Protein AF-A0A8T2SJ10-F1 (afdb_monomer_lite)

Sequence (141 aa):
MAGVWVFRNGVFSLVRNPKREAAEQQQAMGMSVGSQCCSGRVAAGVMTPEWSPPKKMLVYRATNEVISSYEALESKLFELGWERCPSRDPLLRQYYRRENGPYLLTLPVVEFHCLKPIHLYDIVVQSRTAFEVRDVLHTNK

InterPro domains:
  IPR039274 Flowering-promoting factor 1 [PTHR33433] (1-136)

pLDDT: mean 74.84, std 21.47, range [37.75, 97.94]

Structure (mmCIF, N/CA/C/O backbone):
data_AF-A0A8T2SJ10-F1
#
_entry.id   AF-A0A8T2SJ10-F1
#
loop_
_atom_site.group_PDB
_atom_site.id
_atom_site.type_symbol
_atom_site.label_atom_id
_atom_site.label_alt_id
_atom_site.label_comp_id
_atom_site.label_asym_id
_atom_site.label_entity_id
_atom_site.label_seq_id
_atom_site.pdbx_PDB_ins_code
_atom_site.Cartn_x
_atom_site.Cartn_y
_atom_site.Cartn_z
_atom_site.occupancy
_atom_site.B_iso_or_equiv
_atom_site.auth_seq_id
_atom_site.auth_comp_id
_atom_site.auth_asym_id
_atom_site.auth_atom_id
_atom_site.pdbx_PDB_model_num
ATOM 1 N N . MET A 1 1 ? -20.181 27.399 3.465 1.00 38.41 1 MET A N 1
ATOM 2 C CA . MET A 1 1 ? -20.901 26.484 4.374 1.00 38.41 1 MET A CA 1
ATOM 3 C C . MET A 1 1 ? -20.038 25.244 4.569 1.00 38.41 1 MET A C 1
ATOM 5 O O . MET A 1 1 ? -19.995 24.413 3.678 1.00 38.41 1 MET A O 1
ATOM 9 N N . ALA A 1 2 ? -19.271 25.160 5.656 1.00 43.31 2 ALA A N 1
ATOM 10 C CA . ALA A 1 2 ? -18.461 23.980 5.965 1.00 43.31 2 ALA A CA 1
ATOM 11 C C . ALA A 1 2 ? -18.583 23.693 7.468 1.00 43.31 2 ALA A C 1
ATOM 13 O O . ALA A 1 2 ? -18.128 24.485 8.290 1.00 43.31 2 ALA A O 1
ATOM 14 N N . GLY A 1 3 ? -19.260 22.602 7.813 1.00 48.25 3 GLY A N 1
ATOM 15 C CA . GLY A 1 3 ? -19.453 22.117 9.178 1.00 48.25 3 GLY A CA 1
ATOM 16 C C . GLY A 1 3 ? -19.453 20.592 9.167 1.00 48.25 3 GLY A C 1
ATOM 17 O O . GLY A 1 3 ? -19.811 19.987 8.156 1.00 48.25 3 GLY A O 1
ATOM 18 N N . VAL A 1 4 ? -19.001 19.980 10.259 1.00 53.94 4 VAL A N 1
ATOM 19 C CA . VAL A 1 4 ? -19.022 18.523 10.427 1.00 53.94 4 VAL A CA 1
ATOM 20 C C . VAL A 1 4 ? -20.289 18.176 11.196 1.00 53.94 4 VAL A C 1
ATOM 22 O O . VAL A 1 4 ? -20.521 18.703 12.283 1.00 53.94 4 VAL A O 1
ATOM 25 N N . TRP A 1 5 ? -21.124 17.317 10.619 1.00 60.28 5 TRP A N 1
ATOM 26 C CA . TRP A 1 5 ? -22.311 16.803 11.292 1.00 60.28 5 TRP A CA 1
ATOM 27 C C . TRP A 1 5 ? -21.894 15.760 12.326 1.00 60.28 5 TRP A C 1
ATOM 29 O O . TRP A 1 5 ? -21.204 14.797 11.990 1.00 60.28 5 TRP A O 1
ATOM 39 N N . VAL A 1 6 ? -22.295 15.957 13.582 1.00 57.44 6 VAL A N 1
ATOM 40 C CA . VAL A 1 6 ? -22.012 15.017 14.671 1.00 57.44 6 VAL A CA 1
ATOM 41 C C . VAL A 1 6 ? -23.320 14.394 15.133 1.00 57.44 6 VAL A C 1
ATOM 43 O O . VAL A 1 6 ? -24.296 15.095 15.391 1.00 57.44 6 VAL A O 1
ATOM 46 N N . PHE A 1 7 ? -23.320 13.070 15.251 1.00 51.56 7 PHE A N 1
ATOM 47 C CA . PHE A 1 7 ? -24.479 12.293 15.666 1.00 51.56 7 PHE A CA 1
ATOM 48 C C . PHE A 1 7 ? -24.303 11.855 17.118 1.00 51.56 7 PHE A C 1
ATOM 50 O O . PHE A 1 7 ? -23.389 11.095 17.437 1.00 51.56 7 PHE A O 1
ATOM 57 N N . ARG A 1 8 ? -25.183 12.325 18.008 1.00 51.66 8 ARG A N 1
ATOM 58 C CA . ARG A 1 8 ? -25.304 11.802 19.375 1.00 51.66 8 ARG A CA 1
ATOM 59 C C . ARG A 1 8 ? -26.770 11.536 19.685 1.00 51.66 8 ARG A C 1
ATOM 61 O O . ARG A 1 8 ? -27.559 12.470 19.777 1.00 51.66 8 ARG A O 1
ATOM 68 N N . ASN A 1 9 ? -27.115 10.260 19.851 1.00 50.66 9 ASN A N 1
ATOM 69 C CA . ASN A 1 9 ? -28.415 9.806 20.359 1.00 50.66 9 ASN A CA 1
ATOM 70 C C . ASN A 1 9 ? -29.633 10.403 19.622 1.00 50.66 9 ASN A C 1
ATOM 72 O O . ASN A 1 9 ? -30.614 10.786 20.248 1.00 50.66 9 ASN A O 1
ATOM 76 N N . GLY A 1 10 ? -29.560 10.509 18.291 1.00 53.19 10 GLY A N 1
ATOM 77 C CA . GLY A 1 10 ? -30.681 10.958 17.455 1.00 53.19 10 GLY A CA 1
ATOM 78 C C . GLY A 1 10 ? -30.884 12.474 17.356 1.00 53.19 10 GLY A C 1
ATOM 79 O O . GLY A 1 10 ? -31.768 12.903 16.620 1.00 53.19 10 GLY A O 1
ATOM 80 N N . VAL A 1 11 ? -30.067 13.297 18.024 1.00 43.72 11 VAL A N 1
ATOM 81 C CA . VAL A 1 11 ? -30.128 14.764 17.900 1.00 43.72 11 VAL A CA 1
ATOM 82 C C . VAL A 1 11 ? -29.075 15.259 16.909 1.00 43.72 11 VAL A C 1
ATOM 84 O O . VAL A 1 11 ? -27.895 14.918 17.013 1.00 43.72 11 VAL A O 1
ATOM 87 N N . PHE A 1 12 ? -29.505 16.090 15.958 1.00 51.38 12 PHE A N 1
ATOM 88 C CA . PHE A 1 12 ? -28.635 16.779 15.008 1.00 51.38 12 PHE A CA 1
ATOM 89 C C . PHE A 1 12 ? -28.187 18.131 15.576 1.00 51.38 12 PHE A C 1
ATOM 91 O O . PHE A 1 12 ? -29.019 18.997 15.840 1.00 51.38 12 PHE A O 1
ATOM 98 N N . SER A 1 13 ? -26.877 18.349 15.709 1.00 57.88 13 SER A N 1
ATOM 99 C CA . SER A 1 13 ? -26.322 19.684 15.952 1.00 57.88 13 SER A CA 1
ATOM 100 C C . SER A 1 13 ? -25.251 20.023 14.917 1.00 57.88 13 SER A C 1
ATOM 102 O O . SER A 1 13 ? -24.331 19.249 14.643 1.00 57.88 13 SER A O 1
ATOM 104 N N . LEU A 1 14 ? -25.393 21.197 14.298 1.00 50.41 14 LEU A N 1
ATOM 105 C CA . LEU A 1 14 ? -24.399 21.729 13.376 1.00 50.41 14 LEU A CA 1
ATOM 106 C C . LEU A 1 14 ? -23.311 22.433 14.189 1.00 50.41 14 LEU A C 1
ATOM 108 O O . LEU A 1 14 ? -23.479 23.580 14.602 1.00 50.41 14 LEU A O 1
ATOM 112 N N . VAL A 1 15 ? -22.184 21.756 14.400 1.00 61.97 15 VAL A N 1
ATOM 113 C CA . VAL A 1 15 ? -21.004 22.375 15.011 1.00 61.97 15 VAL A CA 1
ATOM 114 C C . VAL A 1 15 ? -20.250 23.145 13.928 1.00 61.97 15 VAL A C 1
ATOM 116 O O . VAL A 1 15 ? -19.699 22.569 12.985 1.00 61.97 15 VAL A O 1
ATOM 119 N N . ARG A 1 16 ? -20.256 24.477 14.038 1.00 51.19 16 ARG A N 1
ATOM 120 C CA . ARG A 1 16 ? -19.476 25.355 13.157 1.00 51.19 16 ARG A CA 1
ATOM 121 C C . ARG A 1 16 ? -17.997 25.264 13.528 1.00 51.19 16 ARG A C 1
ATOM 123 O O . ARG A 1 16 ? -17.648 25.186 14.699 1.00 51.19 16 ARG A O 1
ATOM 130 N N . ASN A 1 17 ? -17.134 25.225 12.515 1.00 52.38 17 ASN A N 1
ATOM 131 C CA . ASN A 1 17 ? -15.701 25.008 12.688 1.00 52.38 17 ASN A CA 1
ATOM 132 C C . ASN A 1 17 ? -15.036 26.251 13.326 1.00 52.38 17 ASN A C 1
ATOM 134 O O . ASN A 1 17 ? -14.937 27.277 12.647 1.00 52.38 17 ASN A O 1
ATOM 138 N N . PRO A 1 18 ? -14.535 26.178 14.576 1.00 59.81 18 PRO A N 1
ATOM 139 C CA . PRO A 1 18 ? -14.010 27.343 15.300 1.00 59.81 18 PRO A CA 1
ATOM 140 C C . PRO A 1 18 ? -12.758 27.947 14.646 1.00 59.81 18 PRO A C 1
ATOM 142 O O . PRO A 1 18 ? -12.437 29.111 14.862 1.00 59.81 18 PRO A O 1
ATOM 145 N N . LYS A 1 19 ? -12.072 27.196 13.770 1.00 53.44 19 LYS A N 1
ATOM 146 C CA . LYS A 1 19 ? -10.919 27.695 13.003 1.00 53.44 19 LYS A CA 1
ATOM 147 C C . LYS A 1 19 ? -11.266 28.845 12.048 1.00 53.44 19 LYS A C 1
ATOM 149 O O . LYS A 1 19 ? -10.363 29.565 11.636 1.00 53.44 19 LYS A O 1
ATOM 154 N N . ARG A 1 20 ? -12.540 29.008 11.667 1.00 53.34 20 ARG A N 1
ATOM 155 C CA . ARG A 1 20 ? -12.956 30.017 10.680 1.00 53.34 20 ARG A CA 1
ATOM 156 C C . ARG A 1 20 ? -13.291 31.371 11.305 1.00 53.34 20 ARG A C 1
ATOM 158 O O . ARG A 1 20 ? -13.008 32.376 10.672 1.00 53.34 20 ARG A O 1
ATOM 165 N N . GLU A 1 21 ? -13.776 31.407 12.549 1.00 54.06 21 GLU A N 1
ATOM 166 C CA . GLU A 1 21 ? -14.023 32.672 13.265 1.00 54.06 21 GLU A CA 1
ATOM 167 C C . GLU A 1 21 ? -12.716 33.421 13.556 1.00 54.06 21 GLU A C 1
ATOM 169 O O . GLU A 1 21 ? -12.649 34.631 13.364 1.00 54.06 21 GLU A O 1
ATOM 174 N N . ALA A 1 22 ? -11.646 32.699 13.913 1.00 52.38 22 ALA A N 1
ATOM 175 C CA . ALA A 1 22 ? -10.323 33.298 14.089 1.00 52.38 22 ALA A CA 1
ATOM 176 C C . ALA A 1 22 ? -9.785 33.891 12.772 1.00 52.38 22 ALA A C 1
ATOM 178 O O . ALA A 1 22 ? -9.325 35.030 12.755 1.00 52.38 22 ALA A O 1
ATOM 179 N N . ALA A 1 23 ? -9.922 33.158 11.660 1.00 53.97 23 ALA A N 1
ATOM 180 C CA . ALA A 1 23 ? -9.470 33.604 10.342 1.00 53.97 23 ALA A CA 1
ATOM 181 C C . ALA A 1 23 ? -10.283 34.795 9.791 1.00 53.97 23 ALA A C 1
ATOM 183 O O . ALA A 1 23 ? -9.712 35.690 9.169 1.00 53.97 23 ALA A O 1
ATOM 184 N N . GLU A 1 24 ? -11.597 34.831 10.037 1.00 54.22 24 GLU A N 1
ATOM 185 C CA . GLU A 1 24 ? -12.478 35.935 9.628 1.00 54.22 24 GLU A CA 1
ATOM 186 C C . GLU A 1 24 ? -12.241 37.198 10.486 1.00 54.22 24 GLU A C 1
ATOM 188 O O . GLU A 1 24 ? -12.206 38.302 9.945 1.00 54.22 24 GLU A O 1
ATOM 193 N N . GLN A 1 25 ? -11.963 37.060 11.792 1.00 50.94 25 GLN A N 1
ATOM 194 C CA . GLN A 1 25 ? -11.572 38.191 12.652 1.00 50.94 25 GLN A CA 1
ATOM 195 C C . GLN A 1 25 ? -10.168 38.730 12.326 1.00 50.94 25 GLN A C 1
ATOM 197 O O . GLN A 1 25 ? -9.946 39.939 12.371 1.00 50.94 25 GLN A O 1
ATOM 202 N N . GLN A 1 26 ? -9.226 37.867 11.934 1.00 50.59 26 GLN A N 1
ATOM 203 C CA . GLN A 1 26 ? -7.871 38.275 11.531 1.00 50.59 26 GLN A CA 1
ATOM 204 C C . GLN A 1 26 ? -7.844 38.990 10.173 1.00 50.59 26 GLN A C 1
ATOM 206 O O . GLN A 1 26 ? -7.055 39.916 9.992 1.00 50.59 26 GLN A O 1
ATOM 211 N N . GLN A 1 27 ? -8.750 38.645 9.248 1.00 47.81 27 GLN A N 1
ATOM 212 C CA . GLN A 1 27 ? -8.961 39.420 8.018 1.00 47.81 27 GLN A CA 1
ATOM 213 C C . GLN A 1 27 ? -9.598 40.794 8.281 1.00 47.81 27 GLN A C 1
ATOM 215 O O . GLN A 1 27 ? -9.290 41.742 7.562 1.00 47.81 27 GLN A O 1
ATOM 220 N N . ALA A 1 28 ? -10.416 40.936 9.329 1.00 48.62 28 ALA A N 1
ATOM 221 C CA . ALA A 1 28 ? -11.013 42.218 9.714 1.00 48.62 28 ALA A CA 1
ATOM 222 C C . ALA A 1 28 ? -10.033 43.182 10.424 1.00 48.62 28 ALA A C 1
ATOM 224 O O . ALA A 1 28 ? -10.313 44.376 10.495 1.00 48.62 28 ALA A O 1
ATOM 225 N N . MET A 1 29 ? -8.884 42.697 10.921 1.00 48.00 29 MET A N 1
ATOM 226 C CA . MET A 1 29 ? -7.903 43.496 11.682 1.00 48.00 29 MET A CA 1
ATOM 227 C C . MET A 1 29 ? -6.583 43.799 10.952 1.00 48.00 29 MET A C 1
ATOM 229 O O . MET A 1 29 ? -5.680 44.379 11.549 1.00 48.00 29 MET A O 1
ATOM 233 N N . GLY A 1 30 ? -6.468 43.482 9.657 1.00 46.66 30 GLY A N 1
ATOM 234 C CA . GLY A 1 30 ? -5.445 44.074 8.784 1.00 46.66 30 GLY A CA 1
ATOM 235 C C . GLY A 1 30 ? -3.980 43.841 9.184 1.00 46.66 30 GLY A C 1
ATOM 236 O O . GLY A 1 30 ? -3.144 44.697 8.907 1.00 46.66 30 GLY A O 1
ATOM 237 N N . MET A 1 31 ? -3.638 42.712 9.814 1.00 42.25 31 MET A N 1
ATOM 238 C CA . MET A 1 31 ? -2.242 42.385 10.135 1.00 42.25 31 MET A CA 1
ATOM 239 C C . MET A 1 31 ? -1.717 41.254 9.252 1.00 42.25 31 MET A C 1
ATOM 241 O O . MET A 1 31 ? -2.093 40.093 9.399 1.00 42.25 31 MET A O 1
ATOM 245 N N . SER A 1 32 ? -0.810 41.599 8.337 1.00 47.94 32 SER A N 1
ATOM 246 C CA . SER A 1 32 ? 0.012 40.624 7.627 1.00 47.94 32 SER A CA 1
ATOM 247 C C . SER A 1 32 ? 1.056 40.045 8.578 1.00 47.94 32 SER A C 1
ATOM 249 O O . SER A 1 32 ? 1.931 40.783 9.030 1.00 47.94 32 SER A O 1
ATOM 251 N N . VAL A 1 33 ? 1.042 38.736 8.825 1.00 40.28 33 VAL A N 1
ATOM 252 C CA . VAL A 1 33 ? 2.254 38.045 9.281 1.00 40.28 33 VAL A CA 1
ATOM 253 C C . VAL A 1 33 ? 2.274 36.616 8.754 1.00 40.28 33 VAL A C 1
ATOM 255 O O . VAL A 1 33 ? 1.251 35.937 8.704 1.00 40.28 33 VAL A O 1
ATOM 258 N N . GLY A 1 34 ? 3.454 36.222 8.283 1.00 37.75 34 GLY A N 1
ATOM 259 C CA . GLY A 1 34 ? 3.708 35.023 7.506 1.00 37.75 34 GLY A CA 1
ATOM 260 C C . GLY A 1 34 ? 3.470 33.697 8.221 1.00 37.75 34 GLY A C 1
ATOM 261 O O . GLY A 1 34 ? 3.296 33.605 9.434 1.00 37.75 34 GLY A O 1
ATOM 262 N N . SER A 1 35 ? 3.504 32.660 7.386 1.00 54.34 35 SER A N 1
ATOM 263 C CA . SER A 1 35 ? 3.544 31.247 7.733 1.00 54.34 35 SER A CA 1
ATOM 264 C C . SER A 1 35 ? 4.388 30.960 8.970 1.00 54.34 35 SER A C 1
ATOM 266 O O . SER A 1 35 ? 5.616 31.007 8.908 1.00 54.34 35 SER A O 1
ATOM 268 N N . GLN A 1 36 ? 3.741 30.531 10.052 1.00 43.94 36 GLN A N 1
ATOM 269 C CA . GLN A 1 36 ? 4.416 29.724 11.055 1.00 43.94 36 GLN A CA 1
ATOM 270 C C . GLN A 1 36 ? 3.508 28.611 11.568 1.00 43.94 36 GLN A C 1
ATOM 272 O O . GLN A 1 36 ? 2.361 28.804 11.969 1.00 43.94 36 GLN A O 1
ATOM 277 N N . CYS A 1 37 ? 4.051 27.408 11.446 1.00 40.91 37 CYS A N 1
ATOM 278 C CA . CYS A 1 37 ? 3.383 26.134 11.574 1.00 40.91 37 CYS A CA 1
ATOM 279 C C . CYS A 1 37 ? 3.097 25.767 13.037 1.00 40.91 37 CYS A C 1
ATOM 281 O O . CYS A 1 37 ? 3.941 25.930 13.912 1.00 40.91 37 CYS A O 1
ATOM 283 N N . CYS A 1 38 ? 1.919 25.179 13.249 1.00 44.25 38 CYS A N 1
ATOM 284 C CA . CYS A 1 38 ? 1.659 24.049 14.145 1.00 44.25 38 CYS A CA 1
ATOM 285 C C . CYS A 1 38 ? 2.418 24.028 15.487 1.00 44.25 38 CYS A C 1
ATOM 287 O O . CYS A 1 38 ? 3.186 23.110 15.757 1.00 44.25 38 CYS A O 1
ATOM 289 N N . SER A 1 39 ? 2.159 24.984 16.372 1.00 44.81 39 SER A N 1
ATOM 290 C CA . SER A 1 39 ? 2.344 24.776 17.814 1.00 44.81 39 SER A C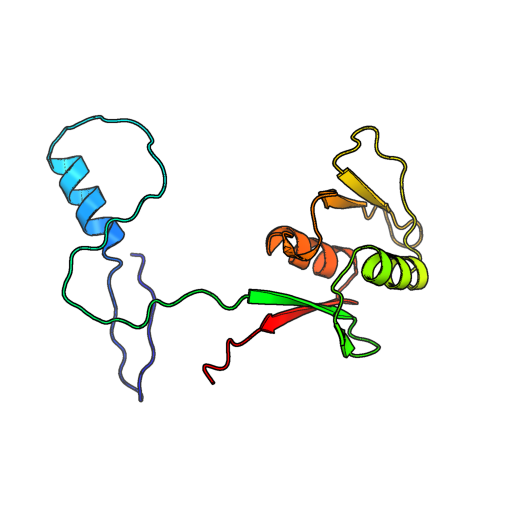A 1
ATOM 291 C C . SER A 1 39 ? 1.114 25.303 18.533 1.00 44.81 39 SER A C 1
ATOM 293 O O . SER A 1 39 ? 1.021 26.473 18.893 1.00 44.81 39 SER A O 1
ATOM 295 N N . GLY A 1 40 ? 0.110 24.433 18.655 1.00 41.78 40 GLY A N 1
ATOM 296 C CA . GLY A 1 40 ? -1.118 24.734 19.375 1.00 41.78 40 GLY A CA 1
ATOM 297 C C . GLY A 1 40 ? -0.832 24.852 20.866 1.00 41.78 40 GLY A C 1
ATOM 298 O O . GLY A 1 40 ? -0.654 23.847 21.546 1.00 41.78 40 GLY A O 1
ATOM 299 N N . ARG A 1 41 ? -0.807 26.082 21.380 1.00 41.50 41 ARG A N 1
ATOM 300 C CA . ARG A 1 41 ? -0.966 26.357 22.808 1.00 41.50 41 ARG A CA 1
ATOM 301 C C . ARG A 1 41 ? -2.474 26.387 23.076 1.00 41.50 41 ARG A C 1
ATOM 303 O O . ARG A 1 41 ? -3.159 27.306 22.639 1.00 41.50 41 ARG A O 1
ATOM 310 N N . VAL A 1 42 ? -3.002 25.336 23.700 1.00 48.78 42 VAL A N 1
ATOM 311 C CA . VAL A 1 42 ? -4.441 25.202 23.973 1.00 48.78 42 VAL A CA 1
ATOM 312 C C . VAL A 1 42 ? -4.788 26.071 25.181 1.00 48.78 42 VAL A C 1
ATOM 314 O O . VAL A 1 42 ? -4.212 25.899 26.254 1.00 48.78 42 VAL A O 1
ATOM 317 N N . ALA A 1 43 ? -5.701 27.027 25.002 1.00 38.03 43 ALA A N 1
ATOM 318 C CA . ALA A 1 43 ? -6.291 27.761 26.114 1.00 38.03 43 ALA A CA 1
ATOM 319 C C . ALA A 1 43 ? -7.094 26.787 26.989 1.00 38.03 43 ALA A C 1
ATOM 321 O O . ALA A 1 43 ? -7.901 26.001 26.492 1.00 38.03 43 ALA A O 1
ATOM 322 N N . ALA A 1 44 ? -6.816 26.825 28.290 1.00 43.22 44 ALA A N 1
ATOM 323 C CA . ALA A 1 44 ? -7.449 26.001 29.304 1.00 43.22 44 ALA A CA 1
ATOM 324 C C . ALA A 1 44 ? -8.975 26.189 29.314 1.00 43.22 44 ALA A C 1
ATOM 326 O O . ALA A 1 44 ? -9.456 27.319 29.255 1.00 43.22 44 ALA A O 1
ATOM 327 N N . GLY A 1 45 ? -9.719 25.087 29.468 1.00 40.41 45 GLY A N 1
ATOM 328 C CA . GLY A 1 45 ? -11.079 25.165 30.005 1.00 40.41 45 GLY A CA 1
ATOM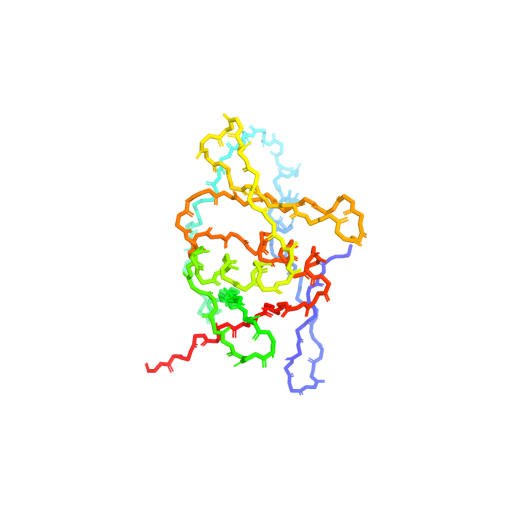 329 C C . GLY A 1 45 ? -12.201 24.426 29.283 1.00 40.41 45 GLY A C 1
ATOM 330 O O . GLY A 1 45 ? -13.340 24.775 29.536 1.00 40.41 45 GLY A O 1
ATOM 331 N N . VAL A 1 46 ? -11.960 23.416 28.439 1.00 46.03 46 VAL A N 1
ATOM 332 C CA . VAL A 1 46 ? -12.992 22.414 28.087 1.00 46.03 46 VAL A CA 1
ATOM 333 C C . VAL A 1 46 ? -12.294 21.080 27.812 1.00 46.03 46 VAL A C 1
ATOM 335 O O . VAL A 1 46 ? -11.568 20.959 26.829 1.00 46.03 46 VAL A O 1
ATOM 338 N N . MET A 1 47 ? -12.498 20.065 28.660 1.00 45.22 47 MET A N 1
ATOM 339 C CA . MET A 1 47 ? -12.077 18.688 28.362 1.00 45.22 47 MET A CA 1
ATOM 340 C C . MET A 1 47 ? -12.993 18.107 27.277 1.00 45.22 47 MET A C 1
ATOM 342 O O . MET A 1 47 ? -13.913 17.342 27.553 1.00 45.22 47 MET A O 1
ATOM 346 N N . THR A 1 48 ? -12.770 18.481 26.020 1.00 50.03 48 THR A N 1
ATOM 347 C CA . THR A 1 48 ? -13.162 17.603 24.918 1.00 50.03 48 THR A CA 1
ATOM 348 C C . THR A 1 48 ? -12.135 16.475 24.869 1.00 50.03 48 THR A C 1
ATOM 350 O O . THR A 1 48 ? -10.945 16.798 24.881 1.00 50.03 48 THR A O 1
ATOM 353 N N . PRO A 1 49 ? -12.525 15.185 24.810 1.00 54.69 49 PRO A N 1
ATOM 354 C CA . PRO A 1 49 ? -11.564 14.147 24.461 1.00 54.69 49 PRO A CA 1
ATOM 355 C C . PRO A 1 49 ? -10.936 14.563 23.133 1.00 54.69 49 PRO A C 1
ATOM 357 O O . PRO A 1 49 ? -11.648 14.786 22.151 1.00 54.69 49 PRO A O 1
ATOM 360 N N . GLU A 1 50 ? -9.625 14.786 23.150 1.00 61.16 50 GLU A N 1
ATOM 361 C CA . GLU A 1 50 ? -8.844 15.150 21.979 1.00 61.16 50 GLU A CA 1
ATOM 362 C C . GLU A 1 50 ? -9.062 14.054 20.934 1.00 61.16 50 GLU A C 1
ATOM 364 O O . GLU A 1 50 ? -8.555 12.940 21.059 1.00 61.16 50 GLU A O 1
ATOM 369 N N . TRP A 1 51 ? -9.907 14.330 19.940 1.00 55.88 51 TRP A N 1
ATOM 370 C CA . TRP A 1 51 ? -10.147 13.389 18.859 1.00 55.88 51 TRP A CA 1
ATOM 371 C C . TRP A 1 51 ? -8.875 13.307 18.021 1.00 55.88 51 TRP A C 1
ATOM 373 O O . TRP A 1 51 ? -8.638 14.133 17.137 1.00 55.88 51 TRP A O 1
ATOM 383 N N . SER A 1 52 ? -8.049 12.308 18.314 1.00 65.12 52 SER A N 1
ATOM 384 C CA . SER A 1 52 ? -6.974 11.892 17.430 1.00 65.12 52 SER A CA 1
ATOM 385 C C . SER A 1 52 ? -7.552 10.912 16.404 1.00 65.12 52 SER A C 1
ATOM 387 O O . SER A 1 52 ? -8.255 9.966 16.774 1.00 65.12 52 SER A O 1
ATOM 389 N N . PRO A 1 53 ? -7.327 11.132 15.095 1.00 69.12 53 PRO A N 1
ATOM 390 C CA . PRO A 1 53 ? -7.753 10.167 14.095 1.00 69.12 53 PRO A CA 1
ATOM 391 C C . PRO A 1 53 ? -7.079 8.815 14.382 1.00 69.12 53 PRO A C 1
ATOM 393 O O . PRO A 1 53 ? -5.889 8.789 14.713 1.00 69.12 53 PRO A O 1
ATOM 396 N N . PRO A 1 54 ? -7.810 7.694 14.262 1.00 80.38 54 PRO A N 1
ATOM 397 C CA . PRO A 1 54 ? -7.252 6.380 14.540 1.00 80.38 54 PRO A CA 1
ATOM 398 C C . PRO A 1 54 ? -6.057 6.101 13.626 1.00 80.38 54 PRO A C 1
ATOM 400 O O . PRO A 1 54 ? -6.037 6.487 12.449 1.00 80.38 54 PRO A O 1
ATOM 403 N N . LYS A 1 55 ? -5.050 5.419 14.177 1.00 87.31 55 LYS A N 1
ATOM 404 C CA . LYS A 1 55 ? -3.865 5.028 13.414 1.00 87.31 55 LYS A CA 1
ATOM 405 C C . LYS A 1 55 ? -4.283 4.027 12.341 1.00 87.31 55 LYS A C 1
ATOM 407 O O . LYS A 1 55 ? -5.059 3.117 12.607 1.00 87.31 55 LYS A O 1
ATOM 412 N N . LYS A 1 56 ? -3.771 4.196 11.127 1.00 91.50 56 LYS A N 1
ATOM 413 C CA . LYS A 1 56 ? -4.062 3.304 10.002 1.00 91.50 56 LYS A CA 1
ATOM 414 C C . LYS A 1 56 ? -3.046 2.162 9.960 1.00 91.50 56 LYS A C 1
ATOM 416 O O . LYS A 1 56 ? -1.865 2.383 10.223 1.00 91.50 56 LYS A O 1
ATOM 421 N N . MET A 1 57 ? -3.501 0.963 9.618 1.00 94.38 57 MET A N 1
ATOM 422 C CA . MET A 1 57 ? -2.666 -0.225 9.424 1.00 94.38 57 MET A CA 1
ATOM 423 C C . MET A 1 57 ? -2.986 -0.889 8.089 1.00 94.38 57 MET A C 1
ATOM 425 O O . MET A 1 57 ? -4.132 -0.859 7.647 1.00 94.38 57 MET A O 1
ATOM 429 N N . LEU A 1 58 ? -1.983 -1.495 7.461 1.00 97.06 58 LEU A N 1
ATOM 430 C CA . LEU A 1 58 ? -2.147 -2.240 6.218 1.00 97.06 58 LEU A CA 1
ATOM 431 C C . LEU A 1 58 ? -2.347 -3.724 6.531 1.00 97.06 58 LEU A C 1
ATOM 433 O O . LEU A 1 58 ? -1.619 -4.292 7.345 1.00 97.06 58 LEU A O 1
ATOM 437 N N . VAL A 1 59 ? -3.321 -4.351 5.882 1.00 97.69 59 VAL A N 1
ATOM 438 C CA . VAL A 1 59 ? -3.624 -5.776 6.034 1.00 97.69 59 VAL A CA 1
ATOM 439 C C . VAL A 1 59 ? -3.686 -6.424 4.659 1.00 97.69 59 VAL A C 1
ATOM 441 O O . VAL A 1 59 ? -4.239 -5.855 3.717 1.00 97.69 59 VAL A O 1
ATOM 444 N N . TYR A 1 60 ? -3.103 -7.611 4.530 1.00 97.94 60 TYR A N 1
ATOM 445 C CA . TYR A 1 60 ? -3.240 -8.431 3.336 1.00 97.94 60 TYR A CA 1
ATOM 446 C C . TYR A 1 60 ? -4.518 -9.265 3.425 1.00 97.94 60 TYR A C 1
ATOM 448 O O . TYR A 1 60 ? -4.686 -10.070 4.342 1.00 97.94 60 TYR A O 1
ATOM 456 N N . ARG A 1 61 ? -5.442 -9.078 2.477 1.00 97.06 61 ARG A N 1
ATOM 457 C CA . ARG A 1 61 ? -6.811 -9.604 2.605 1.00 97.06 61 ARG A CA 1
ATOM 458 C C . ARG A 1 61 ? -6.896 -11.123 2.521 1.00 97.06 61 ARG A C 1
ATOM 460 O O . ARG A 1 61 ? 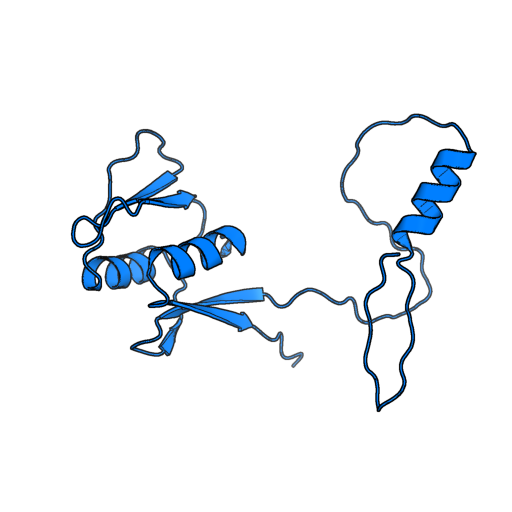-7.757 -11.703 3.171 1.00 97.06 61 ARG A O 1
ATOM 467 N N . ALA A 1 62 ? -6.035 -11.767 1.730 1.00 95.88 62 ALA A N 1
ATOM 468 C CA . ALA A 1 62 ? -6.123 -13.213 1.510 1.00 95.88 62 ALA A CA 1
ATOM 469 C C . ALA A 1 62 ? -5.812 -14.021 2.781 1.00 95.88 62 ALA A C 1
ATOM 471 O O . ALA A 1 62 ? -6.444 -15.045 3.022 1.00 95.88 62 ALA A O 1
ATOM 472 N N . THR A 1 63 ? -4.873 -13.548 3.609 1.00 96.19 63 THR A N 1
ATOM 473 C CA . THR A 1 63 ? -4.459 -14.221 4.855 1.00 96.19 63 THR A CA 1
ATOM 474 C C . THR A 1 63 ? -4.878 -13.478 6.126 1.00 96.19 63 THR A C 1
ATOM 476 O O . THR A 1 63 ? -4.641 -13.979 7.220 1.00 96.19 63 THR A O 1
ATOM 479 N N . ASN A 1 64 ? -5.500 -12.297 6.008 1.00 96.00 64 ASN A N 1
ATOM 480 C CA . ASN A 1 64 ? -5.751 -11.365 7.118 1.00 96.00 64 ASN A CA 1
ATOM 481 C C . ASN A 1 64 ? -4.481 -10.975 7.903 1.00 96.00 64 ASN A C 1
ATOM 483 O O . ASN A 1 64 ? -4.547 -10.620 9.081 1.00 96.00 64 ASN A O 1
ATOM 487 N N . GLU A 1 65 ? -3.318 -11.027 7.258 1.00 96.44 65 GLU A N 1
ATOM 488 C CA . GLU A 1 65 ? -2.036 -10.724 7.888 1.00 96.44 65 GLU A CA 1
ATOM 489 C C . GLU A 1 65 ? -1.797 -9.214 7.975 1.00 96.44 65 GLU A C 1
ATOM 491 O O . GLU A 1 65 ? -1.994 -8.476 7.007 1.00 96.44 65 GLU A O 1
ATOM 496 N N . VAL A 1 66 ? -1.342 -8.751 9.139 1.00 96.75 66 VAL A N 1
ATOM 497 C CA . VAL A 1 66 ? -0.973 -7.351 9.361 1.00 96.75 66 VAL A CA 1
ATOM 498 C C . VAL A 1 66 ? 0.415 -7.089 8.798 1.00 96.75 66 VAL A C 1
ATOM 500 O O . VAL A 1 66 ? 1.400 -7.646 9.277 1.00 96.75 66 VAL A O 1
ATOM 503 N N . ILE A 1 67 ? 0.506 -6.178 7.835 1.00 97.44 67 ILE A N 1
ATOM 504 C CA . ILE A 1 67 ? 1.779 -5.788 7.239 1.00 97.44 67 ILE A CA 1
ATOM 505 C C . ILE A 1 67 ? 2.387 -4.659 8.071 1.00 97.44 67 ILE A C 1
ATOM 507 O O . ILE A 1 67 ? 1.805 -3.580 8.199 1.00 97.44 67 ILE A O 1
ATOM 511 N N . 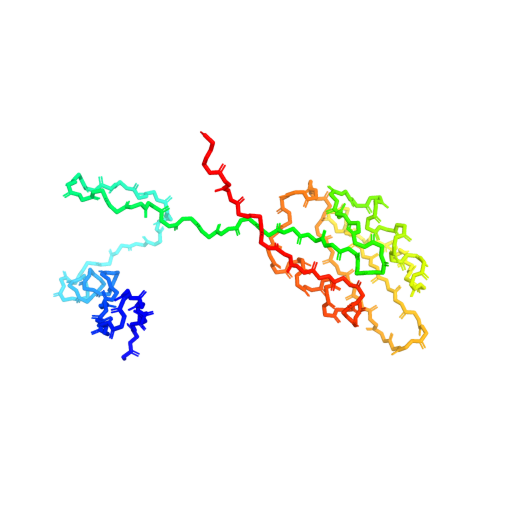SER A 1 68 ? 3.560 -4.918 8.649 1.00 95.12 68 SER A N 1
ATOM 512 C CA . SER A 1 68 ? 4.262 -4.002 9.561 1.00 95.12 68 SER A CA 1
ATOM 513 C C . SER A 1 68 ? 5.689 -3.649 9.121 1.00 95.12 68 SER A C 1
ATOM 515 O O . SER A 1 68 ? 6.323 -2.790 9.737 1.00 95.12 68 SER A O 1
ATOM 517 N N . SER A 1 69 ? 6.190 -4.267 8.047 1.00 96.44 69 SER A N 1
ATOM 518 C CA . SER A 1 69 ? 7.526 -4.042 7.489 1.00 96.44 69 SER A CA 1
ATOM 519 C C . SER A 1 69 ? 7.501 -4.078 5.959 1.00 96.44 69 SER A C 1
ATOM 521 O O . SER A 1 69 ? 6.586 -4.639 5.350 1.00 96.44 69 SER A O 1
ATOM 523 N N . TYR A 1 70 ? 8.530 -3.507 5.320 1.00 95.88 70 TYR A N 1
ATOM 524 C CA . TYR A 1 70 ? 8.651 -3.608 3.863 1.00 95.88 70 TYR A CA 1
ATOM 525 C C . TYR A 1 70 ? 8.925 -5.032 3.391 1.00 95.88 70 TYR A C 1
ATOM 527 O O . TYR A 1 70 ? 8.480 -5.374 2.309 1.00 95.88 70 TYR A O 1
ATOM 535 N N . GLU A 1 71 ? 9.626 -5.859 4.167 1.00 96.25 71 GLU A N 1
ATOM 536 C CA . GLU A 1 71 ? 9.894 -7.253 3.783 1.00 96.25 71 GLU A CA 1
ATOM 537 C C . GLU A 1 71 ? 8.595 -8.063 3.698 1.00 96.25 71 GLU A C 1
ATOM 539 O O . GLU A 1 71 ? 8.3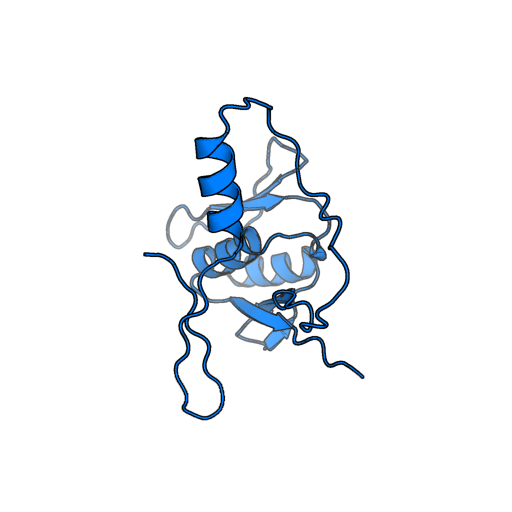66 -8.772 2.719 1.00 96.25 71 GLU A O 1
ATOM 544 N N . ALA A 1 72 ? 7.699 -7.886 4.677 1.00 97.12 72 ALA A N 1
ATOM 545 C CA . ALA A 1 72 ? 6.374 -8.500 4.655 1.00 97.12 72 ALA A CA 1
ATOM 546 C C . ALA A 1 72 ? 5.541 -7.988 3.468 1.00 97.12 72 ALA A C 1
ATOM 548 O O . ALA A 1 72 ? 4.920 -8.780 2.759 1.00 97.12 72 ALA A O 1
ATOM 549 N N . LEU A 1 73 ? 5.571 -6.674 3.206 1.00 97.12 73 LEU A N 1
ATOM 550 C CA . LEU A 1 73 ? 4.901 -6.085 2.044 1.00 97.12 73 LEU A CA 1
ATOM 551 C C . LEU A 1 73 ? 5.440 -6.665 0.728 1.00 97.12 73 LEU A C 1
ATOM 553 O O . LEU A 1 73 ? 4.660 -7.016 -0.150 1.00 97.12 73 LEU A O 1
ATOM 557 N N . GLU A 1 74 ? 6.760 -6.765 0.591 1.00 96.12 74 GLU A N 1
ATOM 558 C CA . GLU A 1 74 ? 7.440 -7.250 -0.611 1.00 96.12 74 GLU A CA 1
ATOM 559 C C . GLU A 1 74 ? 7.122 -8.694 -0.912 1.00 96.12 74 GLU A C 1
ATOM 561 O O . GLU A 1 74 ? 6.778 -8.997 -2.047 1.00 96.12 74 GLU A O 1
ATOM 566 N N . SER A 1 75 ? 7.161 -9.555 0.102 1.00 97.00 75 SER A N 1
ATOM 567 C CA . SER A 1 75 ? 6.768 -10.954 -0.042 1.00 97.00 75 SER A CA 1
ATOM 568 C C . SER A 1 75 ? 5.372 -11.066 -0.670 1.00 97.00 75 SER A C 1
ATOM 570 O O . SER A 1 75 ? 5.190 -11.730 -1.690 1.00 97.00 75 SER A O 1
ATOM 572 N N . LYS A 1 76 ? 4.402 -10.294 -0.155 1.00 96.88 76 LYS A N 1
ATOM 573 C CA . LYS A 1 76 ? 3.030 -10.269 -0.689 1.00 96.88 76 LYS A CA 1
ATOM 574 C C . LYS A 1 76 ? 2.915 -9.609 -2.056 1.00 96.88 76 LYS A C 1
ATOM 576 O O . LYS A 1 76 ? 2.145 -10.070 -2.891 1.00 96.88 76 LYS A O 1
ATOM 581 N N . LEU A 1 77 ? 3.674 -8.553 -2.327 1.00 95.44 77 LEU A N 1
ATOM 582 C CA . LEU A 1 77 ? 3.711 -7.942 -3.654 1.00 95.44 77 LEU A CA 1
ATOM 583 C C . LEU A 1 77 ? 4.300 -8.909 -4.697 1.00 95.44 77 LEU A C 1
ATOM 585 O O . LEU A 1 77 ? 3.751 -9.021 -5.791 1.00 95.44 77 LEU A O 1
ATOM 589 N N . PHE A 1 78 ? 5.353 -9.651 -4.362 1.00 95.00 78 PHE A N 1
ATOM 590 C CA . PHE A 1 78 ? 5.988 -10.614 -5.263 1.00 95.00 78 PHE A CA 1
ATOM 591 C C . PHE A 1 78 ? 5.076 -11.810 -5.555 1.00 95.00 78 PHE A C 1
ATOM 593 O O . PHE A 1 78 ? 4.959 -12.206 -6.712 1.00 95.00 78 PHE A O 1
ATOM 600 N N . GLU A 1 79 ? 4.342 -12.311 -4.553 1.00 94.00 79 GLU A N 1
ATOM 601 C CA . GLU A 1 79 ? 3.267 -13.303 -4.750 1.00 94.00 79 GLU A CA 1
ATOM 602 C C . GLU A 1 79 ? 2.207 -12.814 -5.762 1.00 94.00 79 GLU A C 1
ATOM 604 O O . GLU A 1 79 ? 1.622 -13.607 -6.497 1.00 94.00 79 GLU A O 1
ATOM 609 N N . LEU A 1 80 ? 1.975 -11.499 -5.834 1.00 92.56 80 LEU A N 1
ATOM 610 C CA . LEU A 1 80 ? 1.038 -10.858 -6.761 1.00 92.56 80 LEU A CA 1
ATOM 611 C C . LEU A 1 80 ? 1.672 -10.478 -8.115 1.00 92.56 80 LEU A C 1
ATOM 613 O O . LEU A 1 80 ? 1.032 -9.770 -8.898 1.00 92.56 80 LEU A O 1
ATOM 617 N N . GLY A 1 81 ? 2.908 -10.902 -8.393 1.00 92.62 81 GLY A N 1
ATOM 618 C CA . GLY A 1 81 ? 3.612 -10.635 -9.652 1.00 92.62 81 GLY A CA 1
ATOM 619 C C . GLY A 1 81 ? 4.190 -9.221 -9.772 1.00 92.62 81 GLY A C 1
ATOM 620 O O . GLY A 1 81 ? 4.412 -8.733 -10.882 1.00 92.62 81 GLY A O 1
ATOM 621 N N . TRP A 1 82 ? 4.385 -8.525 -8.651 1.00 94.56 82 TRP A N 1
ATOM 622 C CA . TRP A 1 82 ? 5.164 -7.289 -8.630 1.00 94.56 82 TRP A CA 1
ATOM 623 C C . TRP A 1 82 ? 6.656 -7.594 -8.564 1.00 94.56 82 TRP A C 1
ATOM 625 O O . TRP A 1 82 ? 7.085 -8.596 -8.004 1.00 94.56 82 TRP A O 1
ATOM 635 N N . GLU A 1 83 ? 7.455 -6.675 -9.078 1.00 93.81 83 GLU A N 1
ATOM 636 C CA . GLU A 1 83 ? 8.907 -6.750 -9.087 1.00 93.81 83 GLU A CA 1
ATOM 637 C C . GLU A 1 83 ? 9.492 -5.434 -8.574 1.00 93.81 83 GLU A C 1
ATOM 639 O O . GLU A 1 83 ? 8.877 -4.368 -8.676 1.00 93.81 83 GLU A O 1
ATOM 644 N N . ARG A 1 84 ? 10.699 -5.492 -8.005 1.00 93.94 84 ARG A N 1
ATOM 645 C CA . ARG A 1 84 ? 11.390 -4.303 -7.503 1.00 93.94 84 ARG A CA 1
ATOM 646 C C . ARG A 1 84 ? 12.190 -3.635 -8.618 1.00 93.94 84 ARG A C 1
ATOM 648 O O . ARG A 1 84 ? 13.027 -4.268 -9.253 1.00 93.94 84 ARG A O 1
ATOM 655 N N . CYS A 1 85 ? 11.967 -2.338 -8.818 1.00 87.94 85 CYS A N 1
ATOM 656 C CA . CYS A 1 85 ? 12.758 -1.527 -9.738 1.00 87.94 85 CYS A CA 1
ATOM 657 C C . CYS A 1 85 ? 13.972 -0.921 -9.016 1.00 87.94 85 CYS A C 1
ATOM 659 O O . CYS A 1 85 ? 13.821 -0.392 -7.908 1.00 87.94 85 CYS A O 1
ATOM 661 N N . PRO A 1 86 ? 15.164 -0.916 -9.638 1.00 84.06 86 PRO A N 1
ATOM 662 C CA . PRO A 1 86 ? 16.268 -0.095 -9.165 1.00 84.06 86 PRO A CA 1
ATOM 663 C C . PRO A 1 86 ? 15.905 1.387 -9.345 1.00 84.06 86 PRO A C 1
ATOM 665 O O . PRO A 1 86 ? 15.805 1.890 -10.463 1.00 84.06 86 PRO A O 1
ATOM 668 N N . SER A 1 87 ? 15.676 2.081 -8.230 1.00 82.81 87 SER A N 1
ATOM 669 C CA . SER A 1 87 ? 15.457 3.529 -8.204 1.00 82.81 87 SER A CA 1
ATOM 670 C C . SER A 1 87 ? 16.800 4.261 -8.275 1.00 82.81 87 SER A C 1
ATOM 672 O O . SER A 1 87 ? 17.774 3.831 -7.659 1.00 82.81 87 SER A O 1
ATOM 674 N N . ARG A 1 88 ? 16.856 5.391 -8.998 1.00 85.75 88 ARG A N 1
ATOM 675 C CA . ARG A 1 88 ? 18.010 6.314 -8.946 1.00 85.75 88 ARG A CA 1
ATOM 676 C C . ARG A 1 88 ? 18.087 7.074 -7.622 1.00 85.75 88 ARG A C 1
ATOM 678 O O . ARG A 1 88 ? 19.161 7.538 -7.258 1.00 85.75 88 ARG A O 1
ATOM 685 N N . ASP A 1 89 ? 16.955 7.214 -6.938 1.00 89.44 89 ASP A N 1
ATOM 686 C CA . ASP A 1 89 ? 16.869 7.854 -5.632 1.00 89.44 89 ASP A CA 1
ATOM 687 C C . ASP A 1 89 ? 16.952 6.785 -4.526 1.00 89.44 89 ASP A C 1
ATOM 689 O O . ASP A 1 89 ? 16.057 5.931 -4.459 1.00 89.44 89 ASP A O 1
ATOM 693 N N . PRO A 1 90 ? 17.986 6.814 -3.661 1.00 87.56 90 PRO A N 1
ATOM 694 C CA . PRO A 1 90 ? 18.144 5.859 -2.565 1.00 87.56 90 PRO A CA 1
ATOM 695 C C . PRO A 1 90 ? 17.071 5.998 -1.475 1.00 87.56 90 PRO A C 1
ATOM 697 O O . PRO A 1 90 ? 16.918 5.094 -0.654 1.00 87.56 90 PRO A O 1
ATOM 700 N N . LEU A 1 91 ? 16.321 7.104 -1.451 1.00 90.31 91 LEU A N 1
ATOM 701 C CA . LEU A 1 91 ? 15.249 7.353 -0.485 1.00 90.31 91 LEU A CA 1
ATOM 702 C C . LEU A 1 91 ? 13.897 6.790 -0.930 1.00 90.31 91 LEU A C 1
ATOM 704 O O . LEU A 1 91 ? 12.935 6.846 -0.160 1.00 90.31 91 LEU A O 1
ATOM 708 N N . LEU A 1 92 ? 13.811 6.242 -2.144 1.00 92.56 92 LEU A N 1
ATOM 709 C CA . LEU A 1 92 ? 12.580 5.712 -2.717 1.00 92.56 92 LEU A CA 1
ATOM 710 C C . LEU A 1 92 ? 12.712 4.232 -3.063 1.00 92.56 92 LEU A C 1
ATOM 712 O O . LEU A 1 92 ? 13.697 3.765 -3.634 1.00 92.56 92 LEU A O 1
ATOM 716 N N . ARG A 1 93 ? 11.652 3.494 -2.755 1.00 93.44 93 ARG A N 1
ATOM 717 C CA . ARG A 1 93 ? 11.471 2.097 -3.111 1.00 93.44 93 ARG A CA 1
ATOM 718 C C . ARG A 1 93 ? 10.372 2.004 -4.159 1.00 93.44 93 ARG A C 1
ATOM 720 O O . ARG A 1 93 ? 9.235 2.389 -3.897 1.00 93.44 93 ARG A O 1
ATOM 727 N N . GLN A 1 94 ? 10.726 1.528 -5.348 1.00 94.06 94 GLN A N 1
ATOM 728 C CA . GLN A 1 94 ? 9.808 1.447 -6.480 1.00 94.06 94 GLN A CA 1
ATOM 729 C C . GLN A 1 94 ? 9.493 -0.002 -6.829 1.00 94.06 94 GLN A C 1
ATOM 731 O O . GLN A 1 94 ? 10.388 -0.850 -6.878 1.00 94.06 94 GLN A O 1
ATOM 736 N N . TYR A 1 95 ? 8.222 -0.257 -7.112 1.00 94.50 95 TYR A N 1
ATOM 737 C CA . TYR A 1 95 ? 7.715 -1.552 -7.539 1.00 94.50 95 TYR A CA 1
ATOM 738 C C . TYR A 1 95 ? 6.914 -1.399 -8.809 1.00 94.50 95 TYR A C 1
ATOM 740 O O . TYR A 1 95 ? 6.160 -0.438 -8.957 1.00 94.50 95 TYR A O 1
ATOM 748 N N . TYR A 1 96 ? 7.035 -2.373 -9.693 1.00 92.56 96 TYR A N 1
ATOM 749 C CA . TYR A 1 96 ? 6.294 -2.396 -10.938 1.00 92.56 96 TYR A CA 1
ATOM 750 C C . TYR A 1 96 ? 5.654 -3.758 -11.156 1.00 92.56 96 TYR A C 1
ATOM 752 O O . TYR A 1 96 ? 6.129 -4.767 -10.641 1.00 92.56 96 TYR A O 1
ATOM 760 N N . ARG A 1 97 ? 4.581 -3.800 -11.940 1.00 90.94 97 ARG A N 1
ATOM 761 C CA . ARG A 1 97 ? 3.925 -5.048 -12.338 1.00 90.94 97 ARG A CA 1
ATOM 762 C C . ARG A 1 97 ? 3.714 -5.054 -13.844 1.00 90.94 97 ARG A C 1
ATOM 764 O O . ARG A 1 97 ? 3.122 -4.121 -14.368 1.00 90.94 97 ARG A O 1
ATOM 771 N N . ARG A 1 98 ? 4.183 -6.096 -14.542 1.00 82.44 98 ARG A N 1
ATOM 772 C CA . ARG A 1 98 ? 4.119 -6.170 -16.020 1.00 82.44 98 ARG A CA 1
ATOM 773 C C . ARG A 1 98 ? 2.791 -6.687 -16.556 1.00 82.44 98 ARG A C 1
ATOM 775 O O . ARG A 1 98 ? 2.330 -6.222 -17.591 1.00 82.44 98 ARG A O 1
ATOM 782 N N . GLU A 1 99 ? 2.183 -7.642 -15.860 1.00 73.81 99 GLU A N 1
ATOM 783 C CA . GLU A 1 99 ? 1.120 -8.498 -16.413 1.00 73.81 99 GLU A CA 1
ATOM 784 C C . GLU A 1 99 ? -0.174 -7.773 -16.803 1.00 73.81 99 GLU A C 1
ATOM 786 O O . GLU A 1 99 ? -1.013 -8.348 -17.483 1.00 73.81 99 GLU A O 1
ATOM 791 N N . ASN A 1 100 ? -0.384 -6.536 -16.350 1.00 67.12 100 ASN A N 1
ATOM 792 C CA . ASN A 1 100 ? -1.703 -5.910 -16.386 1.00 67.12 100 ASN A CA 1
ATOM 793 C C . ASN A 1 100 ? -1.695 -4.407 -16.751 1.00 67.12 100 ASN A C 1
ATOM 795 O O . ASN A 1 100 ? -2.716 -3.739 -16.585 1.00 67.12 100 ASN A O 1
ATOM 799 N N . GLY A 1 101 ? -0.572 -3.876 -17.246 1.00 71.44 101 GLY A N 1
ATOM 800 C CA . GLY A 1 101 ? -0.373 -2.448 -17.551 1.00 71.44 101 GLY A CA 1
ATOM 801 C C . GLY A 1 101 ? 0.730 -1.805 -16.696 1.00 71.44 101 GLY A C 1
ATOM 802 O O . GLY A 1 101 ? 1.262 -2.473 -15.813 1.00 71.44 101 GLY A O 1
ATOM 803 N N . PRO A 1 102 ? 1.107 -0.532 -16.942 1.00 75.50 102 PRO A N 1
ATOM 804 C CA . PRO A 1 102 ? 2.227 0.123 -16.265 1.00 75.50 102 PRO A CA 1
ATOM 805 C C . PRO A 1 102 ? 1.840 0.571 -14.849 1.00 75.50 102 PRO A C 1
ATOM 807 O O . PRO A 1 102 ? 1.702 1.760 -14.570 1.00 75.50 102 PRO A O 1
ATOM 810 N N . TYR A 1 103 ? 1.643 -0.383 -13.944 1.00 86.19 103 TYR A N 1
ATOM 811 C CA . TYR A 1 103 ? 1.464 -0.070 -12.532 1.00 86.19 103 TYR A CA 1
ATOM 812 C C . TYR A 1 103 ? 2.824 0.194 -11.900 1.00 86.19 103 TYR A C 1
ATOM 814 O O . TYR A 1 103 ? 3.713 -0.656 -11.964 1.00 86.19 103 TYR A O 1
ATOM 822 N N . LEU A 1 104 ? 2.966 1.371 -11.295 1.00 91.62 104 LEU A N 1
ATOM 823 C CA . LEU A 1 104 ? 4.153 1.798 -10.568 1.00 91.62 104 LEU A CA 1
ATOM 824 C C . LEU A 1 104 ? 3.727 2.226 -9.166 1.00 91.62 104 LEU A C 1
ATOM 826 O O . LEU A 1 104 ? 2.907 3.126 -9.010 1.00 91.62 104 LEU A O 1
ATOM 830 N N . LEU A 1 105 ? 4.312 1.596 -8.157 1.00 93.69 105 LEU A N 1
ATOM 831 C CA . LEU A 1 105 ? 4.139 1.949 -6.755 1.00 93.69 105 LEU A CA 1
ATOM 832 C C . LEU A 1 105 ? 5.458 2.529 -6.246 1.00 93.69 105 LEU A C 1
ATOM 834 O O . LEU A 1 105 ? 6.497 1.880 -6.350 1.00 93.69 105 LEU A O 1
ATOM 838 N N . THR A 1 106 ? 5.422 3.742 -5.695 1.00 94.19 106 THR A N 1
ATOM 839 C CA . THR A 1 106 ? 6.608 4.413 -5.144 1.00 94.19 106 THR A CA 1
ATOM 840 C C . THR A 1 106 ? 6.396 4.704 -3.668 1.00 94.19 106 THR A C 1
ATOM 842 O O . THR A 1 106 ? 5.510 5.470 -3.297 1.00 94.19 106 THR A O 1
ATOM 845 N N . LEU A 1 107 ? 7.231 4.110 -2.820 1.00 95.12 107 LEU A N 1
ATOM 846 C CA . LEU A 1 107 ? 7.182 4.274 -1.371 1.00 95.12 107 LEU A CA 1
ATOM 847 C C . LEU A 1 107 ? 8.471 4.931 -0.860 1.00 95.12 107 LEU A C 1
ATOM 849 O O . LEU A 1 107 ? 9.542 4.665 -1.406 1.00 95.12 107 LEU A O 1
ATOM 853 N N . PRO A 1 108 ? 8.411 5.771 0.185 1.00 94.75 108 PRO A N 1
ATOM 854 C CA . PRO A 1 108 ? 9.620 6.236 0.862 1.00 94.75 108 PRO A CA 1
ATOM 855 C C . PRO A 1 108 ? 10.344 5.057 1.536 1.00 94.75 108 PRO A C 1
ATOM 857 O O . PRO A 1 108 ? 9.707 4.094 1.931 1.00 94.75 108 PRO A O 1
ATOM 860 N N . VAL A 1 109 ? 11.670 5.114 1.688 1.00 91.25 109 VAL A N 1
ATOM 861 C CA . VAL A 1 109 ? 12.476 4.052 2.342 1.00 91.25 109 VAL A CA 1
ATOM 862 C C . VAL A 1 109 ? 12.535 4.208 3.870 1.00 91.25 109 VAL A C 1
ATOM 864 O O . VAL A 1 109 ? 12.999 3.309 4.568 1.00 91.25 109 VAL A O 1
ATOM 867 N N . VAL A 1 110 ? 12.024 5.323 4.404 1.00 87.31 110 VAL A N 1
ATOM 868 C CA . VAL A 1 110 ? 11.873 5.561 5.852 1.00 87.31 110 VAL A CA 1
ATOM 869 C C . VAL A 1 110 ? 11.111 4.405 6.506 1.00 87.31 110 VAL A C 1
ATOM 871 O O . VAL A 1 110 ? 10.361 3.698 5.837 1.00 87.31 110 VAL A O 1
ATOM 874 N N . GLU A 1 111 ? 11.272 4.235 7.816 1.00 91.00 111 GLU A N 1
ATOM 875 C CA . GLU A 1 111 ? 10.568 3.252 8.643 1.00 91.00 111 GLU A CA 1
ATOM 876 C C . GLU A 1 111 ? 9.103 3.028 8.227 1.00 91.00 111 GLU A C 1
ATOM 878 O O . GLU A 1 111 ? 8.320 3.968 8.080 1.00 91.00 111 GLU A O 1
ATOM 883 N N . PHE A 1 112 ? 8.714 1.760 8.066 1.00 92.12 112 PHE A N 1
ATOM 884 C CA . PHE A 1 112 ? 7.401 1.378 7.531 1.00 92.12 112 PHE A CA 1
ATOM 885 C C . PHE A 1 112 ? 6.229 1.968 8.332 1.00 92.12 112 PHE A C 1
ATOM 887 O O . PHE A 1 112 ? 5.219 2.393 7.778 1.00 92.12 112 PHE A O 1
ATOM 894 N N . HIS A 1 113 ? 6.365 2.052 9.654 1.00 88.31 113 HIS A N 1
ATOM 895 C CA . HIS A 1 113 ? 5.338 2.610 10.534 1.00 88.31 113 HIS A CA 1
ATOM 896 C C . HIS A 1 113 ? 5.211 4.142 10.448 1.00 88.31 113 HIS A C 1
ATOM 898 O O . HIS A 1 113 ? 4.245 4.694 10.977 1.00 88.31 113 HIS A O 1
ATOM 904 N N . CYS A 1 114 ? 6.146 4.812 9.770 1.00 89.88 114 CYS A N 1
ATOM 905 C CA . CYS A 1 114 ? 6.100 6.237 9.449 1.00 89.88 114 CYS A CA 1
ATOM 906 C C . CYS A 1 114 ? 5.413 6.516 8.099 1.00 89.88 114 CYS A C 1
ATOM 908 O O . CYS A 1 114 ? 5.263 7.680 7.711 1.00 89.88 114 CYS A O 1
ATOM 910 N N . LEU A 1 115 ? 4.964 5.477 7.379 1.00 92.31 115 LEU A N 1
ATOM 911 C CA . LEU A 1 115 ? 4.174 5.645 6.165 1.00 92.31 115 LEU A CA 1
ATOM 912 C C . LEU A 1 115 ? 2.892 6.427 6.464 1.00 92.31 115 LEU A C 1
ATOM 914 O O . LEU A 1 115 ? 2.021 6.014 7.230 1.00 92.31 115 LEU A O 1
ATOM 918 N N . LYS A 1 116 ? 2.764 7.578 5.804 1.00 92.06 116 LYS A N 1
ATOM 919 C CA . LYS A 1 116 ? 1.541 8.378 5.801 1.00 92.06 116 LYS A CA 1
ATOM 920 C C . LYS A 1 116 ? 0.379 7.577 5.196 1.00 92.06 116 LYS A C 1
ATOM 922 O O . LYS A 1 116 ? 0.604 6.795 4.270 1.00 92.06 116 LYS A O 1
ATOM 927 N N . PRO A 1 117 ? -0.874 7.854 5.603 1.00 92.81 117 PRO A N 1
ATOM 928 C CA . PRO A 1 117 ? -2.052 7.190 5.045 1.00 92.81 117 PRO A CA 1
ATOM 929 C C . PRO A 1 117 ? -2.121 7.227 3.515 1.00 92.81 117 PRO A C 1
ATOM 931 O O . PRO A 1 117 ? -2.550 6.253 2.912 1.00 92.81 117 PRO A O 1
ATOM 934 N N . ILE A 1 118 ? -1.645 8.307 2.882 1.00 93.50 118 ILE A N 1
ATOM 935 C CA . ILE A 1 118 ? -1.578 8.413 1.417 1.00 93.50 118 ILE A CA 1
ATOM 936 C C . ILE A 1 118 ? -0.786 7.265 0.776 1.00 93.50 118 ILE A C 1
ATOM 938 O O . ILE A 1 118 ? -1.234 6.720 -0.223 1.00 93.50 118 ILE A O 1
ATOM 942 N N . HIS A 1 119 ? 0.330 6.842 1.378 1.00 94.94 119 HIS A N 1
ATOM 943 C CA . HIS A 1 119 ? 1.127 5.726 0.871 1.00 94.94 119 HIS A CA 1
ATOM 944 C C . HIS A 1 119 ? 0.407 4.389 1.070 1.00 94.94 119 HIS A C 1
ATOM 946 O O . HIS A 1 119 ? 0.442 3.537 0.191 1.00 94.94 119 HIS A O 1
ATOM 952 N N . LEU A 1 120 ? -0.291 4.215 2.198 1.00 95.25 120 LEU A N 1
ATOM 953 C CA . LEU A 1 120 ? -1.068 3.001 2.460 1.00 95.25 120 LEU A CA 1
ATOM 954 C C . LEU A 1 120 ? -2.218 2.842 1.457 1.00 95.25 120 LEU A C 1
ATOM 956 O O . LEU A 1 120 ? -2.434 1.756 0.927 1.00 95.25 120 LEU A O 1
ATOM 960 N N . TYR A 1 121 ? -2.942 3.927 1.174 1.00 95.75 121 TYR A N 1
ATOM 961 C CA . TYR A 1 121 ? -4.020 3.903 0.187 1.00 95.75 121 TYR A CA 1
ATOM 962 C C . TYR A 1 121 ? -3.500 3.734 -1.238 1.00 95.75 121 TYR A C 1
ATOM 964 O O . TYR A 1 121 ? -4.139 3.027 -2.012 1.00 95.75 121 TYR A O 1
ATOM 972 N N . ASP A 1 122 ? -2.344 4.309 -1.574 1.00 94.56 122 ASP A 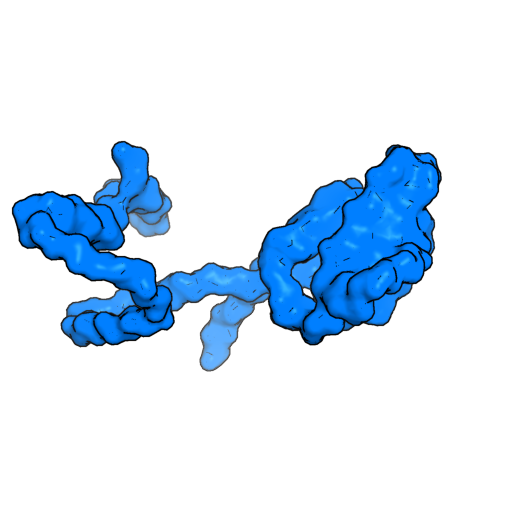N 1
ATOM 973 C CA . ASP A 1 122 ? -1.711 4.070 -2.873 1.00 94.56 122 ASP A CA 1
ATOM 974 C C . ASP A 1 122 ? -1.418 2.573 -3.061 1.00 94.56 122 ASP A C 1
ATOM 976 O O . ASP A 1 122 ? -1.834 1.994 -4.059 1.00 94.56 122 ASP A O 1
ATOM 980 N N . ILE A 1 123 ? -0.868 1.887 -2.048 1.00 95.56 123 ILE A N 1
ATOM 981 C CA . ILE A 1 123 ? -0.690 0.423 -2.089 1.00 95.56 123 ILE A CA 1
ATOM 982 C C . ILE A 1 123 ? -2.017 -0.288 -2.390 1.00 95.56 123 ILE A C 1
ATOM 984 O O . ILE A 1 123 ? -2.068 -1.142 -3.275 1.00 95.56 123 ILE A O 1
ATOM 988 N N . VAL A 1 124 ? -3.104 0.056 -1.692 1.00 95.56 124 VAL A N 1
ATOM 989 C CA . VAL A 1 124 ? -4.424 -0.575 -1.892 1.00 95.56 124 VAL A CA 1
ATOM 990 C C . VAL A 1 124 ? -4.962 -0.355 -3.306 1.00 95.56 124 VAL A C 1
ATOM 992 O O . VAL A 1 124 ? -5.468 -1.294 -3.926 1.00 95.56 124 VAL A O 1
ATOM 995 N N . VAL A 1 125 ? -4.844 0.867 -3.824 1.00 92.75 125 VAL A N 1
ATOM 996 C CA . VAL A 1 125 ? -5.327 1.224 -5.162 1.00 92.75 125 VAL A CA 1
ATOM 997 C C . VAL A 1 125 ? -4.504 0.507 -6.230 1.00 92.75 125 VAL A C 1
ATOM 999 O O . VAL A 1 125 ? -5.071 -0.174 -7.086 1.00 92.75 125 VAL A O 1
ATOM 1002 N N . GLN A 1 126 ? -3.175 0.586 -6.147 1.00 92.62 126 GLN A N 1
ATOM 1003 C CA . GLN A 1 126 ? -2.273 -0.006 -7.136 1.00 92.62 126 GLN A CA 1
ATOM 1004 C C . GLN A 1 126 ? -2.368 -1.536 -7.162 1.00 92.62 126 GLN A C 1
ATOM 1006 O O . GLN A 1 126 ? -2.325 -2.158 -8.221 1.00 92.62 126 GLN A O 1
ATOM 1011 N N . SER A 1 127 ? -2.579 -2.162 -6.006 1.00 91.81 127 SER A N 1
ATOM 1012 C CA . SER A 1 127 ? -2.714 -3.617 -5.866 1.00 91.81 127 SER A CA 1
ATOM 1013 C C . SER A 1 127 ? -4.114 -4.166 -6.169 1.00 91.81 127 SER A C 1
ATOM 1015 O O . SER A 1 127 ? -4.385 -5.329 -5.863 1.00 91.81 127 SER A O 1
ATOM 1017 N N . ARG A 1 128 ? -5.021 -3.366 -6.753 1.00 89.38 128 ARG A N 1
ATOM 1018 C CA . ARG A 1 128 ? -6.406 -3.769 -7.067 1.00 89.38 128 ARG A CA 1
ATOM 1019 C C . ARG A 1 128 ? -7.135 -4.366 -5.857 1.00 89.38 128 ARG A C 1
ATOM 1021 O O . ARG A 1 128 ? -7.845 -5.361 -5.984 1.00 89.38 128 ARG A O 1
ATOM 1028 N N . THR A 1 129 ? -6.981 -3.755 -4.682 1.00 87.50 129 THR A N 1
ATOM 1029 C CA . THR A 1 129 ? -7.625 -4.180 -3.425 1.00 87.50 129 THR A CA 1
ATOM 1030 C C . THR A 1 129 ? -7.147 -5.518 -2.855 1.00 87.50 129 THR A C 1
ATOM 1032 O O . THR A 1 129 ? -7.860 -6.103 -2.044 1.00 87.50 129 THR A O 1
ATOM 1035 N N . ALA A 1 130 ? -5.962 -6.017 -3.229 1.00 94.62 130 ALA A N 1
ATOM 1036 C CA . ALA A 1 130 ? -5.360 -7.181 -2.560 1.00 94.62 130 ALA A CA 1
ATOM 1037 C C . ALA A 1 130 ? -5.017 -6.887 -1.085 1.00 94.62 130 ALA A C 1
ATOM 1039 O O . ALA A 1 130 ? -5.038 -7.775 -0.230 1.00 94.62 130 ALA A O 1
ATOM 1040 N N . PHE A 1 131 ? -4.759 -5.615 -0.787 1.00 97.38 131 PHE A N 1
ATOM 1041 C CA . PHE A 1 131 ? -4.587 -5.095 0.560 1.00 97.38 131 PHE A CA 1
ATOM 1042 C C . PHE A 1 131 ? -5.798 -4.262 0.982 1.00 97.38 131 PHE A C 1
ATOM 1044 O O . PHE A 1 131 ? -6.578 -3.786 0.155 1.00 97.38 131 PHE A O 1
ATOM 1051 N N . GLU A 1 132 ? -5.924 -4.051 2.283 1.00 96.75 132 GLU A N 1
ATOM 1052 C CA . GLU A 1 132 ? -6.896 -3.156 2.896 1.00 96.75 132 GLU A CA 1
ATOM 1053 C C . GLU A 1 132 ? -6.216 -2.286 3.959 1.00 96.75 132 GLU A C 1
ATOM 1055 O O . GLU A 1 132 ? -5.236 -2.694 4.586 1.00 96.75 132 GLU A O 1
ATOM 1060 N N . VAL A 1 133 ? -6.746 -1.082 4.175 1.00 96.38 133 VAL A N 1
ATOM 1061 C CA . VAL A 1 133 ? -6.336 -0.223 5.289 1.00 96.38 133 VAL A CA 1
ATOM 1062 C C . VAL A 1 133 ? -7.391 -0.320 6.383 1.00 96.38 133 VAL A C 1
ATOM 1064 O O . VAL A 1 133 ? -8.561 -0.038 6.130 1.00 96.38 133 VAL A O 1
ATOM 1067 N N . ARG A 1 134 ? -6.979 -0.696 7.596 1.00 94.94 134 ARG A N 1
ATOM 1068 C CA . ARG A 1 134 ? -7.844 -0.770 8.782 1.00 94.94 134 ARG A CA 1
ATOM 1069 C C . ARG A 1 134 ? -7.472 0.289 9.815 1.00 94.94 134 ARG A C 1
ATOM 1071 O O . ARG A 1 134 ? -6.350 0.800 9.828 1.00 94.94 134 ARG A O 1
ATOM 1078 N N . ASP A 1 135 ? -8.421 0.574 10.700 1.00 91.19 135 ASP A N 1
ATOM 1079 C CA . ASP A 1 135 ? -8.254 1.519 11.801 1.00 91.19 135 ASP A CA 1
ATOM 1080 C C . ASP A 1 135 ? -7.854 0.766 13.062 1.00 91.19 135 ASP A C 1
ATOM 1082 O O . ASP A 1 135 ? -8.570 -0.113 13.538 1.00 91.19 135 ASP A O 1
ATOM 1086 N N . VAL A 1 136 ? -6.706 1.135 13.618 1.00 85.69 136 VAL A N 1
ATOM 1087 C CA . VAL A 1 136 ? -6.288 0.719 14.949 1.00 85.69 136 VAL A CA 1
ATOM 1088 C C . VAL A 1 136 ? -7.035 1.609 15.928 1.00 85.69 136 VAL A C 1
ATOM 1090 O O . VAL A 1 136 ? -6.686 2.774 16.141 1.00 85.69 136 VAL A O 1
ATOM 1093 N N . LEU A 1 137 ? -8.108 1.068 16.496 1.00 75.25 137 LEU A N 1
ATOM 1094 C CA . LEU A 1 137 ? -8.760 1.695 17.634 1.00 75.25 137 LEU A CA 1
ATOM 1095 C C . LEU A 1 137 ? -7.780 1.619 18.806 1.00 75.25 137 LEU A C 1
ATOM 1097 O O . LEU A 1 137 ? -7.406 0.529 19.236 1.00 75.25 137 LEU A O 1
ATOM 1101 N N . HIS A 1 138 ? -7.347 2.770 19.318 1.00 60.28 138 HIS A N 1
ATOM 1102 C CA . HIS A 1 138 ? -6.665 2.811 20.604 1.00 60.28 138 HIS A CA 1
ATOM 1103 C C . HIS A 1 138 ? -7.696 2.412 21.662 1.00 60.28 138 HIS A C 1
ATOM 1105 O O . HIS A 1 138 ? -8.530 3.220 22.068 1.00 60.28 138 HIS A O 1
ATOM 1111 N N . THR A 1 139 ? -7.703 1.145 22.068 1.00 52.56 139 THR A N 1
ATOM 1112 C CA . THR A 1 139 ? -8.476 0.722 23.232 1.00 52.56 139 THR A CA 1
ATOM 1113 C C . THR A 1 139 ? -7.779 1.319 24.450 1.00 52.56 139 THR A C 1
ATOM 1115 O O . THR A 1 139 ? -6.706 0.847 24.825 1.00 52.56 139 THR A O 1
ATOM 1118 N N . ASN A 1 140 ? -8.340 2.387 25.026 1.00 49.75 140 ASN A N 1
ATOM 1119 C CA . ASN A 1 140 ? -7.918 2.866 26.341 1.00 49.75 140 ASN A CA 1
ATOM 1120 C C . ASN A 1 140 ? -8.109 1.702 27.320 1.00 49.75 140 ASN A C 1
ATOM 1122 O O . ASN A 1 140 ? -9.242 1.270 27.540 1.00 49.75 140 ASN A O 1
ATOM 1126 N N . LYS A 1 141 ? -6.998 1.146 27.800 1.00 39.50 141 LYS A N 1
ATOM 1127 C CA . LYS A 1 141 ? -6.969 0.102 28.820 1.00 39.50 141 LYS A CA 1
ATOM 1128 C C . LYS A 1 141 ? -6.796 0.747 30.185 1.00 39.50 141 LYS A C 1
ATOM 1130 O O . LYS A 1 141 ? -6.035 1.738 30.249 1.00 39.50 141 LYS A O 1
#

Radius of gyration: 21.45 Å; chains: 1; bounding box: 49×58×48 Å

Organism: Ceratopteris richardii (NCBI:txid49495)

Foldseek 3Di:
DDFDWDDDPHDTDTDDDPVVVVVVVVVVVPDDDDDDDDDDPDDDDDPDPPDDFFQKWKAQPVVRHTDQFVVSVVVVCVVLQKDWDDDPDPQWTWIFHDPPDTQIQIDGPPGSSPDDVVSRVSSCVSSVNSMDMDGDDPPPD

Secondary structure (DSSP, 8-state):
--EEEEEETTEEEEEE-HHHHHHHHHHHTT-----------PPSS------PPPEEEEEETTTTEEE-SHHHHHHHHHHTTEEEE--SSTTEEEEEE-BTB-EEEEEESS-GGG--HHHHHHHHHHTTTSEEEEEE-----